Protein AF-A0A820ZZV3-F1 (afdb_monomer_lite)

Radius of gyration: 29.8 Å; chains: 1; bounding box: 56×75×62 Å

Sequence (122 aa):
MAKAGFYYSPLKDNDDRALCFACTVTLVCWEPSDSPWAEHGRHSPHCPFIKGDFTENVPLRTTCSIQPRRKIFSNQQQQKWLIKYNEIILNEHILLFINSDWIIRSVDTTNVRHSETIMSLK

Foldseek 3Di:
DVVLQWDDDDPDPPWPWIAHPQPRDIDGDDDPPDDSLVVCCVVCVPGCSNVVHDDPDDDPDDPDDDDPPDPPPPPPPVVVPVVVVVVVPPDDDDDDDDDDDDDDDDDDPPDPDDDDDDDDDD

pLDDT: mean 70.35, std 25.02, range [34.06, 98.38]

Structure (mmCIF, N/CA/C/O backbone):
data_AF-A0A820ZZV3-F1
#
_entry.id   AF-A0A820ZZV3-F1
#
loop_
_atom_site.group_PDB
_atom_site.id
_atom_site.type_symbol
_atom_site.label_atom_id
_atom_site.label_alt_id
_atom_site.label_comp_id
_atom_site.label_asym_id
_atom_site.label_entity_id
_atom_site.label_seq_id
_atom_site.pdbx_PDB_ins_code
_atom_site.Cartn_x
_atom_site.Cartn_y
_atom_site.Cartn_z
_atom_site.occupancy
_atom_site.B_iso_or_equiv
_atom_site.auth_seq_id
_atom_site.auth_comp_id
_atom_site.auth_asym_id
_atom_site.auth_atom_id
_atom_site.pdbx_PDB_model_num
ATOM 1 N N . MET A 1 1 ? -2.712 -0.936 -7.537 1.00 93.69 1 MET A N 1
ATOM 2 C CA . MET A 1 1 ? -1.876 -0.699 -6.341 1.00 93.69 1 MET A CA 1
ATOM 3 C C . MET A 1 1 ? -2.524 0.264 -5.346 1.00 93.69 1 MET A C 1
ATOM 5 O O . MET A 1 1 ? -3.072 -0.219 -4.367 1.00 93.69 1 MET A O 1
ATOM 9 N N . ALA A 1 2 ? -2.573 1.580 -5.606 1.00 95.50 2 ALA A N 1
ATOM 10 C CA . ALA A 1 2 ? -2.985 2.601 -4.620 1.00 95.50 2 ALA A CA 1
ATOM 11 C C . ALA A 1 2 ? -4.318 2.354 -3.892 1.00 95.50 2 ALA A C 1
ATOM 13 O O . ALA A 1 2 ? -4.393 2.468 -2.674 1.00 95.50 2 ALA A O 1
ATOM 14 N N . LYS A 1 3 ? -5.365 1.946 -4.619 1.00 94.38 3 LYS A N 1
ATOM 15 C CA . LYS A 1 3 ? -6.676 1.651 -4.013 1.00 94.38 3 LYS A CA 1
ATOM 16 C C . LYS A 1 3 ? -6.629 0.518 -2.980 1.00 94.38 3 LYS A C 1
ATOM 18 O O . LYS A 1 3 ? -7.423 0.546 -2.055 1.00 94.38 3 LYS A O 1
ATOM 23 N N . ALA A 1 4 ? -5.701 -0.432 -3.124 1.00 96.19 4 ALA A N 1
ATOM 24 C CA . ALA A 1 4 ? -5.487 -1.539 -2.189 1.00 96.19 4 ALA A CA 1
ATOM 25 C C . ALA A 1 4 ? -4.558 -1.162 -1.017 1.00 96.19 4 ALA A C 1
ATOM 27 O O . ALA A 1 4 ? -4.122 -2.034 -0.272 1.00 96.19 4 ALA A O 1
ATOM 28 N N . GLY A 1 5 ? -4.261 0.130 -0.843 1.00 96.62 5 GLY A N 1
ATOM 29 C CA . GLY A 1 5 ? -3.478 0.650 0.274 1.00 96.62 5 GLY A CA 1
ATOM 30 C C . GLY A 1 5 ? -1.969 0.648 0.049 1.00 96.62 5 GLY A C 1
ATOM 31 O O . GLY A 1 5 ? -1.228 0.861 1.003 1.00 96.62 5 GLY A O 1
ATOM 32 N N . PHE A 1 6 ? -1.508 0.413 -1.181 1.00 97.94 6 PHE A N 1
ATOM 33 C CA . PHE A 1 6 ? -0.084 0.411 -1.507 1.00 97.94 6 PHE A CA 1
ATOM 34 C C . PHE A 1 6 ? 0.414 1.760 -2.016 1.00 97.94 6 PHE A C 1
ATOM 36 O O . PHE A 1 6 ? -0.210 2.361 -2.891 1.00 97.94 6 PHE A O 1
ATOM 43 N N . TYR A 1 7 ? 1.588 2.176 -1.561 1.00 96.94 7 TYR A N 1
ATOM 44 C CA . TYR A 1 7 ? 2.348 3.277 -2.144 1.00 96.94 7 TYR A CA 1
ATOM 45 C C . TYR A 1 7 ? 3.723 2.797 -2.611 1.00 96.94 7 TYR A C 1
ATOM 47 O O . TYR A 1 7 ? 4.257 1.808 -2.112 1.00 96.94 7 TYR A O 1
ATOM 55 N N . TYR A 1 8 ? 4.274 3.486 -3.606 1.00 96.75 8 TYR A N 1
ATOM 56 C CA . TYR A 1 8 ? 5.569 3.154 -4.190 1.00 96.75 8 TYR A CA 1
ATOM 57 C C . TYR A 1 8 ? 6.704 3.526 -3.228 1.00 96.75 8 TYR A C 1
ATOM 59 O O . TYR A 1 8 ? 6.757 4.659 -2.749 1.00 96.75 8 TYR A O 1
ATOM 67 N N . SER A 1 9 ? 7.589 2.576 -2.925 1.00 95.75 9 SER A N 1
ATOM 68 C CA . SER A 1 9 ? 8.713 2.764 -2.001 1.00 95.75 9 SER A CA 1
ATOM 69 C C . SER A 1 9 ? 9.936 1.996 -2.516 1.00 95.75 9 SER A C 1
ATOM 71 O O . SER A 1 9 ? 10.251 0.932 -1.983 1.00 95.75 9 SER A O 1
ATOM 73 N N . PRO A 1 10 ? 10.609 2.501 -3.565 1.00 94.25 10 PRO A N 1
ATOM 74 C CA . PRO A 1 10 ? 11.728 1.809 -4.195 1.00 94.25 10 PRO A CA 1
ATOM 75 C C . PRO A 1 10 ? 12.976 1.798 -3.314 1.00 94.25 10 PRO A C 1
ATOM 77 O O . PRO A 1 10 ? 13.250 2.762 -2.598 1.00 94.25 10 PRO A O 1
ATOM 80 N N . LEU A 1 11 ? 13.773 0.733 -3.415 1.00 92.62 11 LEU A N 1
ATOM 81 C CA . LEU A 1 11 ? 15.143 0.712 -2.883 1.00 92.62 11 LEU A CA 1
ATOM 82 C C . LEU A 1 11 ? 16.196 1.103 -3.927 1.00 92.62 11 LEU A C 1
ATOM 84 O O . LEU A 1 11 ? 17.300 1.505 -3.564 1.00 92.62 11 LEU A O 1
ATOM 88 N N . LYS A 1 12 ? 15.879 0.931 -5.210 1.00 93.31 12 LYS A N 1
ATOM 89 C CA . LYS A 1 12 ? 16.753 1.200 -6.357 1.00 93.31 12 LYS A CA 1
ATOM 90 C C . LYS A 1 12 ? 15.923 1.762 -7.507 1.00 93.31 12 LYS A C 1
ATOM 92 O O . LYS A 1 12 ? 14.700 1.627 -7.514 1.00 93.31 12 LYS A O 1
ATOM 97 N N . ASP A 1 13 ? 16.591 2.351 -8.490 1.00 88.69 13 ASP A N 1
ATOM 98 C CA . ASP A 1 13 ? 15.930 2.765 -9.726 1.00 88.69 13 ASP A CA 1
ATOM 99 C C . ASP A 1 13 ? 15.287 1.555 -10.427 1.00 88.69 13 ASP A C 1
ATOM 101 O O . ASP A 1 13 ? 15.883 0.478 -10.490 1.00 88.69 13 ASP A O 1
ATOM 105 N N . ASN A 1 14 ? 14.074 1.749 -10.955 1.00 86.25 14 ASN A N 1
ATOM 106 C CA . ASN A 1 14 ? 13.241 0.724 -11.606 1.00 86.25 14 ASN A CA 1
ATOM 107 C C . ASN A 1 14 ? 12.812 -0.461 -10.715 1.00 86.25 14 ASN A C 1
ATOM 109 O O . ASN A 1 14 ? 12.477 -1.524 -11.232 1.00 86.25 14 ASN A O 1
ATOM 113 N N . ASP A 1 15 ? 12.805 -0.290 -9.393 1.00 92.75 15 ASP A N 1
ATOM 114 C CA . ASP A 1 15 ? 12.151 -1.223 -8.470 1.00 92.75 15 ASP A CA 1
ATOM 115 C C . ASP A 1 15 ? 10.618 -1.111 -8.607 1.00 92.75 15 ASP A C 1
ATOM 117 O O . ASP A 1 15 ? 10.090 -0.056 -8.951 1.00 92.75 15 ASP A O 1
ATOM 121 N N . ASP A 1 16 ? 9.887 -2.186 -8.340 1.00 94.94 16 ASP A N 1
ATOM 122 C CA . ASP A 1 16 ? 8.419 -2.222 -8.321 1.00 94.94 16 ASP A CA 1
ATOM 123 C C . ASP A 1 16 ? 7.856 -2.348 -6.896 1.00 94.94 16 ASP A C 1
ATOM 125 O O . ASP A 1 16 ? 6.650 -2.515 -6.683 1.00 94.94 16 ASP A O 1
ATOM 129 N N . ARG A 1 17 ? 8.736 -2.214 -5.902 1.00 97.06 17 ARG A N 1
ATOM 130 C CA . ARG A 1 17 ? 8.428 -2.288 -4.481 1.00 97.06 17 ARG A CA 1
ATOM 131 C C . ARG A 1 17 ? 7.291 -1.364 -4.058 1.00 97.06 17 ARG A C 1
ATOM 133 O O . ARG A 1 17 ? 7.359 -0.133 -4.157 1.00 97.06 17 ARG A O 1
ATOM 140 N N . ALA A 1 18 ? 6.274 -1.978 -3.464 1.00 97.75 18 ALA A N 1
ATOM 141 C CA . ALA A 1 18 ? 5.090 -1.307 -2.959 1.00 97.75 18 ALA A CA 1
ATOM 142 C C . ALA A 1 18 ? 4.846 -1.656 -1.482 1.00 97.75 18 ALA A C 1
ATOM 144 O O . ALA A 1 18 ? 4.871 -2.827 -1.097 1.00 97.75 18 ALA A O 1
ATOM 145 N N . LEU A 1 19 ? 4.599 -0.638 -0.653 1.00 98.06 19 LEU A N 1
ATOM 146 C CA . LEU A 1 19 ? 4.380 -0.774 0.790 1.00 98.06 19 LEU A CA 1
ATOM 147 C C . LEU A 1 19 ? 2.939 -0.439 1.164 1.00 98.06 19 LEU A C 1
ATOM 149 O O . LEU A 1 19 ? 2.383 0.547 0.679 1.00 98.06 19 LEU A O 1
ATOM 153 N N . CYS A 1 20 ? 2.328 -1.233 2.041 1.00 98.06 20 CYS A N 1
ATOM 154 C CA . CYS A 1 20 ? 1.022 -0.899 2.595 1.00 98.06 20 CYS A CA 1
ATOM 155 C C . CYS A 1 20 ? 1.126 0.184 3.681 1.00 98.06 20 CYS A C 1
ATOM 157 O O . CYS A 1 20 ? 1.899 0.034 4.625 1.00 98.06 20 CYS A O 1
ATOM 159 N N . PHE A 1 21 ? 0.278 1.217 3.623 1.00 97.31 21 PHE A N 1
ATOM 160 C CA . PHE A 1 21 ? 0.225 2.257 4.664 1.00 97.31 21 PHE A CA 1
ATOM 161 C C . PHE A 1 21 ? -0.279 1.745 6.029 1.00 97.31 21 PHE A C 1
ATOM 163 O O . PHE A 1 21 ? 0.063 2.316 7.057 1.00 97.31 21 PHE A O 1
ATOM 170 N N . ALA A 1 22 ? -1.107 0.692 6.049 1.00 97.19 22 ALA A N 1
ATOM 171 C CA . ALA A 1 22 ? -1.803 0.235 7.255 1.00 97.19 22 ALA A CA 1
ATOM 172 C C . ALA A 1 22 ? -1.097 -0.916 7.985 1.00 97.19 22 ALA A C 1
ATOM 174 O O . ALA A 1 22 ? -1.083 -0.946 9.211 1.00 97.19 22 ALA A O 1
ATOM 175 N N . CYS A 1 23 ? -0.553 -1.888 7.247 1.00 97.12 23 CYS A N 1
ATOM 176 C CA . CYS A 1 23 ? 0.084 -3.075 7.830 1.00 97.12 23 CYS A CA 1
ATOM 177 C C . CYS A 1 23 ? 1.567 -3.216 7.492 1.00 97.12 23 CYS A C 1
ATOM 179 O O . CYS A 1 23 ? 2.149 -4.242 7.828 1.00 97.12 23 CYS A O 1
ATOM 181 N N . THR A 1 24 ? 2.137 -2.240 6.775 1.00 97.50 24 THR A N 1
ATOM 182 C CA . THR A 1 24 ? 3.556 -2.180 6.384 1.00 97.50 24 THR A CA 1
ATOM 183 C C . THR A 1 24 ? 4.086 -3.384 5.595 1.00 97.50 24 THR A C 1
ATOM 185 O O . THR A 1 24 ? 5.291 -3.476 5.357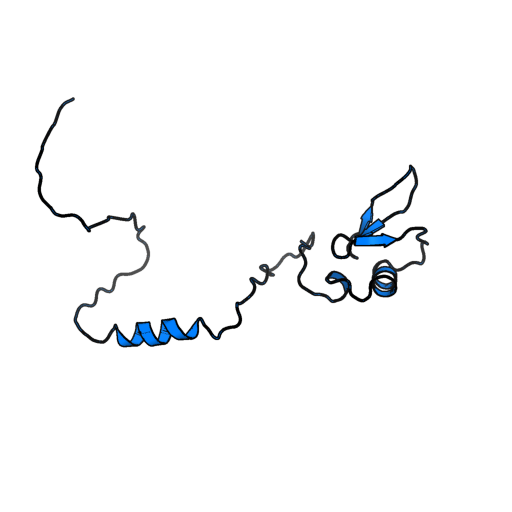 1.00 97.50 24 THR A O 1
ATOM 188 N N . VAL A 1 25 ? 3.214 -4.278 5.103 1.00 97.88 25 VAL A N 1
ATOM 189 C CA . VAL A 1 25 ? 3.630 -5.356 4.196 1.00 97.88 25 VAL A CA 1
ATOM 190 C C . VAL A 1 25 ? 4.256 -4.754 2.939 1.00 97.88 25 VAL A C 1
ATOM 192 O O . VAL A 1 25 ? 3.730 -3.797 2.364 1.00 97.88 25 VAL A O 1
ATOM 195 N N . THR A 1 26 ? 5.399 -5.308 2.542 1.00 98.00 26 THR A N 1
ATOM 196 C CA . THR A 1 26 ? 6.112 -4.947 1.316 1.00 98.00 26 THR A CA 1
ATOM 197 C C . THR A 1 26 ? 5.929 -6.058 0.302 1.00 98.00 26 THR A C 1
ATOM 199 O O . THR A 1 26 ? 6.247 -7.203 0.618 1.00 98.00 26 THR A O 1
ATOM 202 N N . LEU A 1 27 ? 5.494 -5.717 -0.907 1.00 97.69 27 LEU A N 1
ATOM 203 C CA . LEU A 1 27 ? 5.453 -6.638 -2.040 1.00 97.69 27 LEU A CA 1
ATOM 204 C C . LEU A 1 27 ? 6.305 -6.090 -3.190 1.00 97.69 27 LEU A C 1
ATOM 206 O O . LEU A 1 27 ? 6.379 -4.875 -3.389 1.00 97.69 27 LEU A O 1
ATOM 210 N N . VAL A 1 28 ? 6.954 -7.002 -3.903 1.00 96.81 28 VAL A N 1
ATOM 211 C CA . VAL A 1 28 ? 7.872 -6.783 -5.033 1.00 96.81 28 VAL A CA 1
ATOM 212 C C . VAL A 1 28 ? 7.571 -7.825 -6.109 1.00 96.81 28 VAL A C 1
ATOM 214 O O . VAL A 1 28 ? 6.858 -8.789 -5.820 1.00 96.81 28 VAL A O 1
ATOM 217 N N . CYS A 1 29 ? 8.169 -7.675 -7.289 1.00 95.62 29 CYS A N 1
ATOM 218 C CA . CYS A 1 29 ? 8.018 -8.596 -8.418 1.00 95.62 29 CYS A CA 1
ATOM 219 C C . CYS A 1 29 ? 6.557 -8.719 -8.879 1.00 95.62 29 CYS A C 1
ATOM 221 O O . CYS A 1 29 ? 6.043 -9.822 -9.037 1.00 95.62 29 CYS A O 1
ATOM 223 N N . TRP A 1 30 ? 5.886 -7.584 -9.057 1.00 96.81 30 TRP A N 1
ATOM 224 C CA . TRP A 1 30 ? 4.500 -7.519 -9.501 1.00 96.81 30 TRP A CA 1
ATOM 225 C C . TRP A 1 30 ? 4.369 -7.907 -10.970 1.00 96.81 30 TRP A C 1
ATOM 227 O O . TRP A 1 30 ? 4.987 -7.306 -11.853 1.00 96.81 30 TRP A O 1
ATOM 237 N N . GLU A 1 31 ? 3.477 -8.847 -11.249 1.00 96.69 31 GLU A N 1
ATOM 238 C CA . GLU A 1 31 ? 3.110 -9.224 -12.606 1.00 96.69 31 GLU A CA 1
ATOM 239 C C . GLU A 1 31 ? 1.868 -8.450 -13.080 1.00 96.69 31 GLU A C 1
ATOM 241 O O . GLU A 1 31 ? 1.001 -8.082 -12.280 1.00 96.69 31 GLU A O 1
ATOM 246 N N . PRO A 1 32 ? 1.704 -8.214 -14.396 1.00 95.62 32 PRO A N 1
ATOM 247 C CA . PRO A 1 32 ? 0.510 -7.551 -14.930 1.00 95.62 32 PRO A CA 1
ATOM 248 C C . PRO A 1 32 ? -0.812 -8.269 -14.610 1.00 95.62 32 PRO A C 1
ATOM 250 O O . PRO A 1 32 ? -1.871 -7.642 -14.627 1.00 95.62 32 PRO A O 1
ATOM 253 N N . SER A 1 33 ? -0.759 -9.576 -14.343 1.00 97.25 33 SER A N 1
ATOM 254 C CA . SER A 1 33 ? -1.898 -10.409 -13.946 1.00 97.25 33 SER A CA 1
ATOM 255 C C . SER A 1 33 ? -2.271 -10.296 -12.469 1.00 97.25 33 SER A C 1
ATOM 257 O O . SER A 1 33 ? -3.359 -10.739 -12.090 1.00 97.25 33 SER A O 1
ATOM 259 N N . ASP A 1 34 ? -1.415 -9.709 -11.633 1.00 97.25 34 ASP A N 1
ATOM 260 C CA . ASP A 1 34 ? -1.624 -9.696 -10.191 1.00 97.25 34 ASP A CA 1
ATOM 261 C C . ASP A 1 34 ? -2.739 -8.735 -9.784 1.00 97.25 34 ASP A C 1
ATOM 263 O O . ASP A 1 34 ? -2.786 -7.560 -10.165 1.00 97.25 34 ASP A O 1
ATOM 267 N N . SER A 1 35 ? -3.635 -9.218 -8.922 1.00 97.88 35 SER A N 1
ATOM 268 C CA . SER A 1 35 ? -4.636 -8.375 -8.275 1.00 97.88 35 SER A CA 1
ATOM 269 C C . SER A 1 35 ? -4.062 -7.796 -6.980 1.00 97.88 35 SER A C 1
ATOM 271 O O . SER A 1 35 ? -3.822 -8.547 -6.033 1.00 97.88 35 SER A O 1
ATOM 273 N N . PRO A 1 36 ? -3.925 -6.462 -6.852 1.00 97.69 36 PRO A N 1
ATOM 274 C CA . PRO A 1 36 ? -3.340 -5.848 -5.662 1.00 97.69 36 PRO A CA 1
ATOM 275 C C . PRO A 1 36 ? -4.099 -6.181 -4.375 1.00 97.69 36 PRO A C 1
ATOM 277 O O . PRO A 1 36 ? -3.496 -6.317 -3.320 1.00 97.69 36 PRO A O 1
ATOM 280 N N . TRP A 1 37 ? -5.425 -6.317 -4.449 1.00 98.06 37 TRP A N 1
ATOM 281 C CA . TRP A 1 37 ? -6.243 -6.693 -3.295 1.00 98.06 37 TRP A CA 1
ATOM 282 C C . TRP A 1 37 ? -6.056 -8.159 -2.908 1.00 98.06 37 TRP A C 1
ATOM 284 O O . TRP A 1 37 ? -5.961 -8.461 -1.719 1.00 98.06 37 TRP A O 1
ATOM 294 N N . ALA A 1 38 ? -5.986 -9.052 -3.900 1.00 98.12 38 ALA A N 1
ATOM 295 C CA . ALA A 1 38 ? -5.785 -10.475 -3.655 1.00 98.12 38 ALA A CA 1
ATOM 296 C C . ALA A 1 38 ? -4.401 -10.726 -3.052 1.00 98.12 38 ALA A C 1
ATOM 298 O O . ALA A 1 38 ? -4.302 -11.367 -2.010 1.00 98.12 38 ALA A O 1
ATOM 299 N N . GLU A 1 39 ? -3.354 -10.137 -3.631 1.00 98.38 39 GLU A N 1
ATOM 300 C CA . GLU A 1 39 ? -1.983 -10.288 -3.141 1.00 98.38 39 GLU A CA 1
ATOM 301 C C . GLU A 1 39 ? -1.788 -9.675 -1.753 1.00 98.38 39 GLU A C 1
ATOM 303 O O . GLU A 1 39 ? -1.108 -10.255 -0.905 1.00 98.38 39 GLU A O 1
ATOM 308 N N . HIS A 1 40 ? -2.444 -8.548 -1.466 1.00 98.25 40 HIS A N 1
ATOM 309 C CA . HIS A 1 40 ? -2.445 -7.970 -0.125 1.00 98.25 40 HIS A CA 1
ATOM 310 C C . HIS A 1 40 ? -3.111 -8.908 0.889 1.00 98.25 40 HIS A C 1
ATOM 312 O O . HIS A 1 40 ? -2.521 -9.199 1.928 1.00 98.25 40 HIS A O 1
ATOM 318 N N . GLY A 1 41 ? -4.305 -9.424 0.584 1.00 98.06 41 GLY A N 1
ATOM 319 C CA . GLY A 1 41 ? -5.005 -10.364 1.461 1.00 98.06 41 GLY A CA 1
ATOM 320 C C . GLY A 1 41 ? -4.259 -11.689 1.636 1.00 98.06 41 GLY A C 1
ATOM 321 O O . GLY A 1 41 ? -4.260 -12.250 2.729 1.00 98.06 41 GLY A O 1
ATOM 322 N N . ARG A 1 42 ? -3.568 -12.157 0.592 1.00 98.12 42 ARG A N 1
ATOM 323 C CA . ARG A 1 42 ? -2.764 -13.384 0.614 1.00 98.12 42 ARG A CA 1
ATOM 324 C C . ARG A 1 42 ? -1.549 -13.263 1.534 1.00 98.12 42 ARG A C 1
ATOM 326 O O . ARG A 1 42 ? -1.278 -14.189 2.292 1.00 98.12 42 ARG A O 1
ATOM 333 N N . HIS A 1 43 ? -0.830 -12.142 1.485 1.00 97.88 43 HIS A N 1
ATOM 334 C CA . HIS A 1 43 ? 0.396 -11.944 2.272 1.00 97.88 43 HIS A CA 1
ATOM 335 C C . HIS A 1 43 ? 0.170 -11.311 3.647 1.00 97.88 43 HIS A C 1
ATOM 337 O O . HIS A 1 43 ? 0.986 -11.491 4.547 1.00 97.88 43 HIS A O 1
ATOM 343 N N . SER A 1 44 ? -0.917 -10.562 3.826 1.00 97.81 44 SER A N 1
ATOM 344 C CA . SER A 1 44 ? -1.273 -9.918 5.092 1.00 97.81 44 SER A CA 1
ATOM 345 C C . SER A 1 44 ? -2.782 -10.037 5.350 1.00 97.81 44 SER A C 1
ATOM 347 O O . SER A 1 44 ? -3.513 -9.041 5.316 1.00 97.81 44 SER A O 1
ATOM 349 N N . PRO A 1 45 ? -3.282 -11.255 5.644 1.00 97.31 45 PRO A N 1
ATOM 350 C CA . PRO A 1 45 ? -4.712 -11.496 5.871 1.00 97.31 45 PRO A CA 1
ATOM 351 C C . PRO A 1 45 ? -5.258 -10.763 7.106 1.00 97.31 45 PRO A C 1
ATOM 353 O O . PRO A 1 45 ? -6.461 -10.548 7.231 1.00 97.31 45 PRO A O 1
ATOM 356 N N . HIS A 1 46 ? -4.374 -10.353 8.020 1.00 97.06 46 HIS A N 1
ATOM 357 C CA . HIS A 1 46 ? -4.721 -9.611 9.231 1.00 97.06 46 HIS A CA 1
ATOM 358 C C . HIS A 1 46 ? -4.576 -8.090 9.084 1.00 97.06 46 HIS A C 1
ATOM 360 O O . HIS A 1 46 ? -4.722 -7.373 10.073 1.00 97.06 46 HIS A O 1
ATOM 366 N N . CYS A 1 47 ? -4.291 -7.580 7.882 1.00 97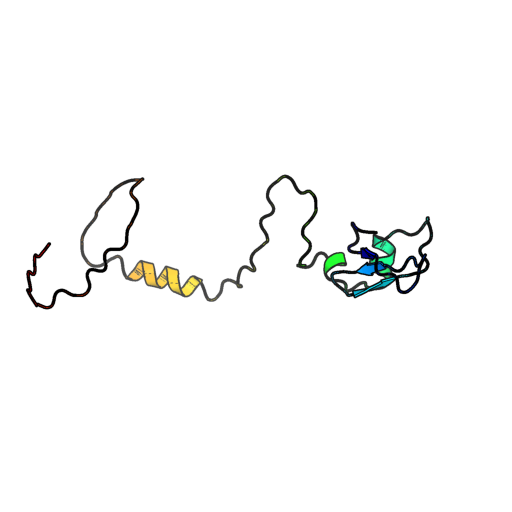.69 47 CYS A N 1
ATOM 367 C CA . CYS A 1 47 ? -4.189 -6.145 7.650 1.00 97.69 47 CYS A CA 1
ATOM 368 C C . CYS A 1 47 ? -5.507 -5.435 8.020 1.00 97.69 47 CYS A C 1
ATOM 370 O O . CYS A 1 47 ? -6.546 -5.779 7.447 1.00 97.69 47 CYS A O 1
ATOM 372 N N . PRO A 1 48 ? -5.489 -4.403 8.891 1.00 96.75 48 PRO A N 1
ATOM 373 C CA . PRO A 1 48 ? -6.694 -3.653 9.256 1.00 96.75 48 PRO A CA 1
ATOM 374 C C . PRO A 1 48 ? -7.432 -3.089 8.037 1.00 96.75 48 PRO A C 1
ATOM 376 O O . PRO A 1 48 ? -8.657 -3.098 7.983 1.00 96.75 48 PRO A O 1
ATOM 379 N N . PHE A 1 49 ? -6.686 -2.666 7.011 1.00 96.44 49 PHE A N 1
ATOM 380 C CA . PHE A 1 49 ? -7.267 -2.144 5.778 1.00 96.44 49 PHE A CA 1
ATOM 381 C C . PHE A 1 49 ? -7.985 -3.221 4.949 1.00 96.44 49 PHE A C 1
ATOM 383 O O . PHE A 1 49 ? -9.045 -2.950 4.394 1.00 96.44 49 PHE A O 1
ATOM 390 N N . ILE A 1 50 ? -7.454 -4.448 4.902 1.00 96.69 50 ILE A N 1
ATOM 391 C CA . ILE A 1 50 ? -8.095 -5.581 4.212 1.00 96.69 50 ILE A CA 1
ATOM 392 C C . ILE A 1 50 ? -9.318 -6.081 4.978 1.00 96.69 50 ILE A C 1
ATOM 394 O O . ILE A 1 50 ? -10.332 -6.413 4.369 1.00 96.69 50 ILE A O 1
ATOM 398 N N . LYS A 1 51 ? -9.253 -6.092 6.312 1.00 95.94 51 LYS A N 1
ATOM 399 C CA . LYS A 1 51 ? -10.378 -6.494 7.166 1.00 95.94 51 LYS A CA 1
ATOM 400 C C . LYS A 1 51 ? -11.513 -5.467 7.201 1.00 95.94 51 LYS A C 1
ATOM 402 O O . LYS A 1 51 ? -12.603 -5.797 7.657 1.00 95.94 51 LYS A O 1
ATOM 407 N N . GLY A 1 52 ? -11.269 -4.244 6.726 1.00 93.00 52 GLY A N 1
ATOM 408 C CA . GLY A 1 52 ? -12.221 -3.137 6.828 1.00 93.00 52 GLY A CA 1
ATOM 409 C C . GLY A 1 52 ? -12.306 -2.537 8.235 1.00 93.00 52 GLY A C 1
ATOM 410 O O . GLY A 1 52 ? -13.293 -1.879 8.564 1.00 93.00 52 GLY A O 1
ATOM 411 N N . ASP A 1 53 ? -11.285 -2.758 9.063 1.00 93.88 53 ASP A N 1
ATOM 412 C CA . ASP A 1 53 ? -11.161 -2.131 10.373 1.00 93.88 53 ASP A CA 1
ATOM 413 C C . ASP A 1 53 ? -10.853 -0.628 10.227 1.00 93.88 53 ASP A C 1
ATOM 415 O O . ASP A 1 53 ? -10.499 -0.121 9.157 1.00 93.88 53 ASP A O 1
ATOM 419 N N . PHE A 1 54 ? -10.986 0.114 11.329 1.00 90.38 54 PHE A N 1
ATOM 420 C CA . PHE A 1 54 ? -10.655 1.537 11.339 1.00 90.38 54 PHE A CA 1
ATOM 421 C C . PHE A 1 54 ? -9.175 1.752 10.992 1.00 90.38 54 PHE A C 1
ATOM 423 O O . PHE A 1 54 ? -8.285 1.199 11.636 1.00 90.38 54 PHE A O 1
ATOM 430 N N . THR A 1 55 ? -8.926 2.603 10.000 1.00 93.75 55 THR A N 1
ATOM 431 C CA . THR A 1 55 ? -7.592 3.028 9.567 1.00 93.75 55 THR A CA 1
ATOM 432 C C . THR A 1 55 ? -7.595 4.530 9.303 1.00 93.75 55 THR A C 1
ATOM 434 O O . THR A 1 55 ? -8.651 5.154 9.215 1.00 93.75 55 THR A O 1
ATOM 437 N N . GLU A 1 56 ? -6.413 5.111 9.123 1.00 88.69 56 GLU A N 1
ATOM 438 C CA . GLU A 1 56 ? -6.239 6.524 8.759 1.00 88.69 56 GLU A CA 1
ATOM 439 C C . GLU A 1 56 ? -6.508 6.802 7.264 1.00 88.69 56 GLU A C 1
ATOM 441 O O . GLU A 1 56 ? -6.170 7.865 6.750 1.00 88.69 56 GLU A O 1
ATOM 446 N N . ASN A 1 57 ? -7.115 5.853 6.539 1.00 91.88 57 ASN A N 1
ATOM 447 C CA . ASN A 1 57 ? -7.411 6.003 5.120 1.00 91.88 57 ASN A CA 1
ATOM 448 C C . ASN A 1 57 ? -8.422 7.129 4.867 1.00 91.88 57 ASN A C 1
ATOM 450 O O . ASN A 1 57 ? -9.579 7.050 5.287 1.00 91.88 57 ASN A O 1
ATOM 454 N N . VAL A 1 58 ? -8.012 8.123 4.081 1.00 90.06 58 VAL A N 1
ATOM 455 C CA . VAL A 1 58 ? -8.893 9.169 3.558 1.00 90.06 58 VAL A CA 1
ATOM 456 C C . VAL A 1 58 ? -9.135 8.889 2.069 1.00 90.06 58 VAL A C 1
ATOM 458 O O . VAL A 1 58 ? -8.239 9.111 1.252 1.00 90.06 58 VAL A O 1
ATOM 461 N N . PRO A 1 59 ? -10.315 8.375 1.673 1.00 83.50 59 PRO A N 1
ATOM 462 C CA . PRO A 1 59 ? -10.585 8.049 0.277 1.00 83.50 59 PRO A CA 1
ATOM 463 C C . PRO A 1 59 ? -10.604 9.319 -0.583 1.00 83.50 59 PRO A C 1
ATOM 465 O O . PRO A 1 59 ? -11.294 10.285 -0.270 1.00 83.50 59 PRO A O 1
ATOM 468 N N . LEU A 1 60 ? -9.884 9.298 -1.712 1.00 78.38 60 LEU A N 1
ATOM 469 C CA . LEU A 1 60 ? -9.707 10.472 -2.579 1.00 78.38 60 LEU A CA 1
ATOM 470 C C . LEU A 1 60 ? -11.021 11.040 -3.140 1.00 78.38 60 LEU A C 1
ATOM 472 O O . LEU A 1 60 ? -11.046 12.201 -3.540 1.00 78.38 60 LEU A O 1
ATOM 476 N N . ARG A 1 61 ? -12.100 10.244 -3.211 1.00 69.69 61 ARG A N 1
ATOM 477 C CA . ARG A 1 61 ? -13.432 10.701 -3.637 1.00 69.69 61 ARG A CA 1
ATOM 478 C C . ARG A 1 61 ? -14.529 9.868 -2.975 1.00 69.69 61 ARG A C 1
ATOM 480 O O . ARG A 1 61 ? -14.843 8.778 -3.446 1.00 69.69 61 ARG A O 1
ATOM 487 N N . THR A 1 62 ? -15.160 10.430 -1.952 1.00 54.78 62 THR A N 1
ATOM 488 C CA . THR A 1 62 ? -16.516 10.045 -1.541 1.00 54.78 62 THR A CA 1
ATOM 489 C C . THR A 1 62 ? -17.327 11.328 -1.422 1.00 54.78 62 THR A C 1
ATOM 491 O O . THR A 1 62 ? -17.437 11.925 -0.353 1.00 54.78 62 THR A O 1
ATOM 494 N N . THR A 1 63 ? -17.875 11.813 -2.535 1.00 58.34 63 THR A N 1
ATOM 495 C CA . THR A 1 63 ? -18.968 12.788 -2.469 1.00 58.34 63 THR A CA 1
ATOM 496 C C . THR A 1 63 ? -20.211 12.053 -1.985 1.00 58.34 63 THR A C 1
ATOM 498 O O . THR A 1 63 ? -20.949 11.491 -2.784 1.00 58.34 63 THR A O 1
ATOM 501 N N . CYS A 1 64 ? -20.338 11.956 -0.665 1.00 53.22 64 CYS A N 1
ATOM 502 C CA . CYS A 1 64 ?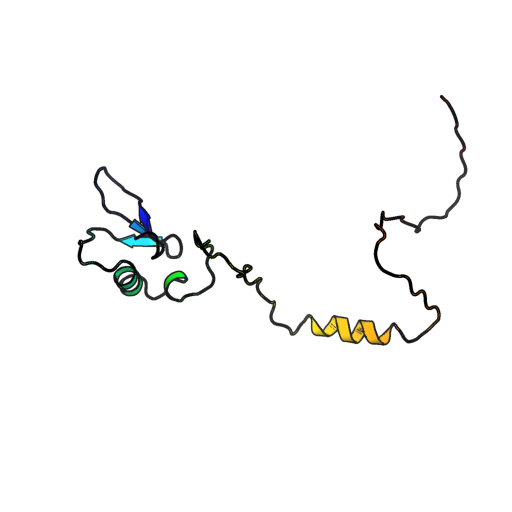 -21.494 12.301 0.163 1.00 53.22 64 CYS A CA 1
ATOM 503 C C . CYS A 1 64 ? -21.367 11.525 1.486 1.00 53.22 64 CYS A C 1
ATOM 505 O O . CYS A 1 64 ? -21.368 10.297 1.503 1.00 53.22 64 CYS A O 1
ATOM 507 N N . SER A 1 65 ? -21.212 12.277 2.579 1.00 50.47 65 SER A N 1
ATOM 508 C CA . SER A 1 65 ? -21.577 11.888 3.949 1.00 50.47 65 SER A CA 1
ATOM 509 C C . SER A 1 65 ? -21.093 10.528 4.480 1.00 50.47 65 SER A C 1
ATOM 511 O O . SER A 1 65 ? -21.888 9.681 4.873 1.00 50.47 65 SER A O 1
ATOM 513 N N . ILE A 1 66 ? -19.781 10.379 4.686 1.00 52.62 66 ILE A N 1
ATOM 514 C CA . ILE A 1 66 ? -19.291 9.556 5.804 1.00 52.62 66 ILE A CA 1
ATOM 515 C C . ILE A 1 66 ? -18.383 10.442 6.649 1.00 52.62 66 ILE A C 1
ATOM 517 O O . ILE A 1 66 ? -17.206 10.624 6.348 1.00 52.62 66 ILE A O 1
ATOM 521 N N . GLN A 1 67 ? -18.949 11.049 7.696 1.00 53.56 67 GLN A N 1
ATOM 522 C CA . GLN A 1 67 ? -18.119 11.608 8.759 1.00 53.56 67 GLN A CA 1
ATOM 523 C C . GLN A 1 67 ? -17.289 10.469 9.367 1.00 53.56 67 GLN A C 1
ATOM 525 O O . GLN A 1 67 ? -17.812 9.357 9.502 1.00 53.56 67 GLN A O 1
ATOM 530 N N . PRO A 1 68 ? -16.027 10.711 9.762 1.00 49.22 68 PRO A N 1
ATOM 531 C CA . PRO A 1 68 ? -15.260 9.710 10.486 1.00 49.22 68 PRO A CA 1
ATOM 532 C C . PRO A 1 68 ? -16.072 9.274 11.708 1.00 49.22 68 PRO A C 1
ATOM 534 O O . PRO A 1 68 ? -16.463 10.103 12.533 1.00 49.22 68 PRO A O 1
ATOM 537 N N . ARG A 1 69 ? -16.358 7.970 11.807 1.00 49.03 69 ARG A N 1
ATOM 538 C CA . ARG A 1 69 ? -16.987 7.367 12.984 1.00 49.03 69 ARG A CA 1
ATOM 539 C C . ARG A 1 69 ? -16.072 7.656 14.176 1.00 49.03 69 ARG A C 1
ATOM 541 O O . ARG A 1 69 ? -15.105 6.935 14.407 1.00 49.03 69 ARG A O 1
ATOM 548 N N . ARG A 1 70 ? -16.360 8.719 14.936 1.00 53.22 70 ARG A N 1
ATOM 549 C CA . ARG A 1 70 ? -15.782 8.915 16.271 1.00 53.22 70 ARG A CA 1
ATOM 550 C C . ARG A 1 70 ? -16.071 7.634 17.046 1.00 53.22 70 ARG A C 1
ATOM 552 O O . ARG A 1 70 ? -17.200 7.143 16.992 1.00 53.22 70 ARG A O 1
ATOM 559 N N . LYS A 1 71 ? -15.066 7.068 17.723 1.00 40.97 71 LYS A N 1
ATOM 560 C CA . LYS A 1 71 ? -15.280 5.955 18.654 1.00 40.97 71 LYS A CA 1
ATOM 561 C C . LYS A 1 71 ? -16.388 6.387 19.615 1.00 40.97 71 LYS A C 1
ATOM 563 O O . LYS A 1 71 ? -16.172 7.256 20.455 1.00 40.97 71 LYS A O 1
ATOM 568 N N . ILE A 1 72 ? -17.583 5.829 19.449 1.00 47.34 72 ILE A N 1
ATOM 569 C CA . ILE A 1 72 ? -18.608 5.891 20.479 1.00 47.34 72 ILE A CA 1
ATOM 570 C C . ILE A 1 72 ? -17.996 5.087 21.620 1.00 47.34 72 ILE A C 1
ATOM 572 O O . ILE A 1 72 ? -17.839 3.872 21.499 1.00 47.34 72 ILE A O 1
ATOM 576 N N . PHE A 1 73 ? -17.555 5.772 22.676 1.00 43.09 73 PHE A N 1
ATOM 577 C CA . PHE A 1 73 ? -17.267 5.111 23.940 1.00 43.09 73 PHE A CA 1
ATOM 578 C C . PHE A 1 73 ? -18.484 4.246 24.272 1.00 43.09 73 PHE A C 1
ATOM 580 O O . PHE A 1 73 ? -19.614 4.737 24.257 1.00 43.09 73 PHE A O 1
ATOM 587 N N . SER A 1 74 ? -18.259 2.949 24.489 1.00 43.12 74 SER A N 1
ATOM 588 C CA . SER A 1 74 ? -19.301 2.001 24.870 1.00 43.12 74 SER A CA 1
ATOM 589 C C . SER A 1 74 ? -20.112 2.589 26.021 1.00 43.12 74 SER A C 1
ATOM 591 O O . SER A 1 74 ? -19.582 2.936 27.079 1.00 43.12 74 SER A O 1
ATOM 593 N N . ASN A 1 75 ? -21.401 2.753 25.760 1.00 48.97 75 ASN A N 1
ATOM 594 C CA . ASN A 1 75 ? -22.314 3.569 26.534 1.00 48.97 75 ASN A CA 1
ATOM 595 C C . ASN A 1 75 ? -22.759 2.849 27.820 1.00 48.97 75 ASN A C 1
ATOM 597 O O . ASN A 1 75 ? -23.902 2.421 27.934 1.00 48.97 75 ASN A O 1
ATOM 601 N N . GLN A 1 76 ? -21.850 2.696 28.787 1.00 50.78 76 GLN A N 1
ATOM 602 C CA . GLN A 1 76 ? -22.203 2.321 30.165 1.00 50.78 76 GLN A CA 1
ATOM 603 C C . GLN A 1 76 ? -21.788 3.356 31.221 1.00 50.78 76 GLN A C 1
ATOM 605 O O . GLN A 1 76 ? -22.279 3.292 32.342 1.00 50.78 76 GLN A O 1
ATOM 610 N N . GLN A 1 77 ? -20.980 4.372 30.885 1.00 51.56 77 GLN A N 1
ATOM 611 C CA . GLN A 1 77 ? -20.693 5.483 31.813 1.00 51.56 77 GLN A CA 1
ATOM 612 C C . GLN A 1 77 ? -21.418 6.800 31.490 1.00 51.56 77 GLN A C 1
ATOM 614 O O . GLN A 1 77 ? -21.484 7.672 32.353 1.00 51.56 77 GLN A O 1
ATOM 619 N N . GLN A 1 78 ? -22.038 6.946 30.314 1.00 47.44 78 GLN A N 1
ATOM 620 C CA . GLN A 1 78 ? -22.751 8.182 29.949 1.00 47.44 78 GLN A CA 1
ATOM 621 C C . GLN A 1 78 ? -24.238 8.210 30.342 1.00 47.44 78 GLN A C 1
ATOM 623 O O . GLN A 1 78 ? -24.835 9.283 30.356 1.00 47.44 78 GLN A O 1
ATOM 628 N N . GLN A 1 79 ? -24.828 7.093 30.784 1.00 43.78 79 GLN A N 1
ATOM 629 C CA . GLN A 1 79 ? -26.188 7.099 31.352 1.00 43.78 79 GLN A CA 1
ATOM 630 C C . GLN A 1 79 ? -26.249 7.506 32.833 1.00 43.78 79 GLN A C 1
ATOM 632 O O . GLN A 1 79 ? -27.333 7.596 33.399 1.00 43.78 79 GLN A O 1
ATOM 637 N N . LYS A 1 80 ? -25.114 7.804 33.480 1.00 43.88 80 LYS A N 1
ATOM 638 C CA . LYS A 1 80 ? -25.123 8.274 34.876 1.00 43.88 80 LYS A CA 1
ATOM 639 C C . LYS A 1 80 ? -25.392 9.780 35.010 1.00 43.88 80 LYS A C 1
ATOM 641 O O . LYS A 1 80 ? -25.769 10.232 36.084 1.00 43.88 80 LYS A O 1
ATOM 646 N N . TRP A 1 81 ? -25.221 10.558 33.936 1.00 42.66 81 TRP A N 1
ATOM 647 C CA . TRP A 1 81 ? -25.398 12.016 33.973 1.00 42.66 81 TRP A CA 1
ATOM 648 C C . TRP A 1 81 ? -26.833 12.473 33.681 1.00 42.66 81 TRP A C 1
ATOM 650 O O . TRP A 1 81 ? -27.326 13.365 34.361 1.00 42.66 81 TRP A O 1
ATOM 660 N N . LEU A 1 82 ? -27.536 11.835 32.739 1.00 45.75 82 LEU A N 1
ATOM 661 C CA . LEU A 1 82 ? -28.894 12.254 32.353 1.00 45.75 82 LEU A CA 1
ATOM 662 C C . LEU A 1 82 ? -29.961 11.924 33.407 1.00 45.75 82 LEU A C 1
ATOM 664 O O . LEU A 1 82 ? -30.927 12.667 33.545 1.00 45.75 82 LEU A O 1
ATOM 668 N N . ILE A 1 83 ? -29.766 10.870 34.205 1.00 48.41 83 ILE A N 1
ATOM 669 C CA . ILE A 1 83 ? -30.687 10.547 35.307 1.00 48.41 83 ILE A CA 1
ATOM 670 C C . ILE A 1 83 ? -30.457 11.485 36.502 1.00 48.41 83 ILE A C 1
ATOM 672 O O . ILE A 1 83 ? -31.413 11.884 37.154 1.00 48.41 83 ILE A O 1
ATOM 676 N N . LYS A 1 84 ? -29.217 11.939 36.744 1.00 51.28 84 LYS A N 1
ATOM 677 C CA . LYS A 1 84 ? -28.951 12.909 37.819 1.00 51.28 84 LYS A CA 1
ATOM 678 C C . LYS A 1 84 ? -29.441 14.324 37.478 1.00 51.28 84 LYS A C 1
ATOM 680 O O . LYS A 1 84 ? -29.811 15.070 38.375 1.00 51.28 84 LYS A O 1
ATOM 685 N N . TYR A 1 85 ? -29.446 14.696 36.196 1.00 43.66 85 TYR A N 1
ATOM 686 C CA . TYR A 1 85 ? -29.875 16.028 35.752 1.00 43.66 85 TYR A CA 1
ATOM 687 C C . TYR A 1 85 ? -31.404 16.216 35.807 1.00 43.66 85 TYR A C 1
ATOM 689 O O . TYR A 1 85 ? -31.872 17.320 36.065 1.00 43.66 85 TYR A O 1
ATOM 697 N N . ASN A 1 86 ? -32.180 15.137 35.650 1.00 42.12 86 ASN A N 1
ATOM 698 C CA . ASN A 1 86 ? -33.644 15.178 35.750 1.00 42.12 86 ASN A CA 1
ATOM 699 C C . ASN A 1 86 ? -34.189 15.126 37.191 1.00 42.12 86 ASN A C 1
ATOM 701 O O . ASN A 1 86 ? -35.371 15.387 37.379 1.00 42.12 86 ASN A O 1
ATOM 705 N N . GLU A 1 87 ? -33.363 14.853 38.207 1.00 46.53 87 GLU A N 1
ATOM 706 C CA . GLU A 1 87 ? -33.771 14.987 39.620 1.00 46.53 87 GLU A CA 1
ATOM 707 C C . GLU A 1 87 ? -33.500 16.383 40.212 1.00 46.53 87 GLU A C 1
ATOM 709 O O . GLU A 1 87 ? -33.951 16.677 41.316 1.00 46.53 87 GLU A O 1
ATOM 714 N N . ILE A 1 88 ? -32.793 17.268 39.498 1.00 47.75 88 ILE A N 1
ATOM 715 C CA . ILE A 1 88 ? -32.470 18.621 39.992 1.00 47.75 88 ILE A CA 1
ATOM 716 C C .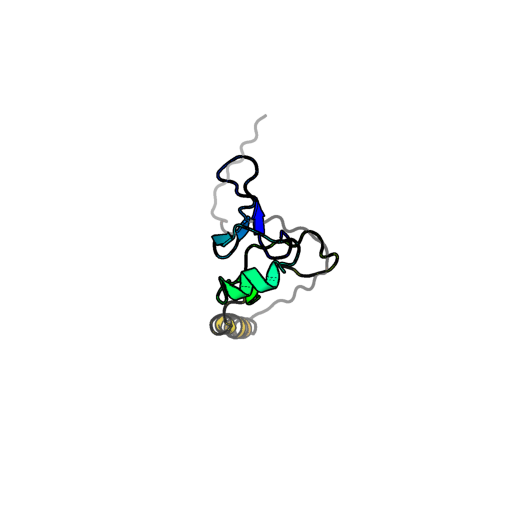 ILE A 1 88 ? -33.455 19.683 39.465 1.00 47.75 88 ILE A C 1
ATOM 718 O O . ILE A 1 88 ? -33.605 20.733 40.082 1.00 47.75 88 ILE A O 1
ATOM 722 N N . ILE A 1 89 ? -34.208 19.410 38.393 1.00 47.44 89 ILE A N 1
ATOM 723 C CA . ILE A 1 89 ? -35.207 20.342 37.833 1.00 47.44 89 ILE A CA 1
ATOM 724 C C . ILE A 1 89 ? -36.621 19.942 38.270 1.00 47.44 89 ILE A C 1
ATOM 726 O O . ILE A 1 89 ? -37.489 19.645 37.455 1.00 47.44 89 ILE A O 1
ATOM 730 N N . LEU A 1 90 ? -36.855 19.905 39.580 1.00 49.16 90 LEU A N 1
ATOM 731 C CA . LEU A 1 90 ? -38.214 19.850 40.135 1.00 49.16 90 LEU A CA 1
ATOM 732 C C . LEU A 1 90 ? -38.395 20.669 41.413 1.00 49.16 90 LEU A C 1
ATOM 734 O O . LEU A 1 90 ? -39.476 20.647 41.986 1.00 49.16 90 LEU A O 1
ATOM 738 N N . ASN A 1 91 ? -37.386 21.436 41.831 1.00 45.38 91 ASN A N 1
ATOM 739 C CA . ASN A 1 91 ? -37.520 22.331 42.969 1.00 45.38 91 ASN A CA 1
ATOM 740 C C . ASN A 1 91 ? -37.061 23.736 42.580 1.00 45.38 91 ASN A C 1
ATOM 742 O O . ASN A 1 91 ? -35.883 23.967 42.327 1.00 45.38 91 ASN A O 1
ATOM 746 N N . GLU A 1 92 ? -38.041 24.640 42.591 1.00 45.12 92 GLU A N 1
ATOM 747 C CA . GLU A 1 92 ? -37.903 26.094 42.694 1.00 45.12 92 GLU A CA 1
ATOM 748 C C . GLU A 1 92 ? -37.656 26.880 41.381 1.00 45.12 92 GLU A C 1
ATOM 750 O O . GLU A 1 92 ? -36.542 27.210 40.997 1.00 45.12 92 GLU A O 1
ATOM 755 N N . HIS A 1 93 ? -38.776 27.251 40.743 1.00 43.94 93 HIS A N 1
ATOM 756 C CA . HIS A 1 93 ? -39.070 28.614 40.269 1.00 43.94 93 HIS A CA 1
ATOM 757 C C . HIS A 1 93 ? -38.085 29.331 39.307 1.00 43.94 93 HIS A C 1
ATOM 759 O O . HIS A 1 93 ? -37.198 30.061 39.731 1.00 43.94 93 HIS A O 1
ATOM 765 N N . ILE A 1 94 ? -38.390 29.287 37.999 1.00 43.47 94 ILE A N 1
ATOM 766 C CA . ILE A 1 94 ? -38.806 30.426 37.134 1.00 43.47 94 ILE A CA 1
ATOM 767 C C . ILE A 1 94 ? -38.530 30.083 35.662 1.00 43.47 94 ILE A C 1
ATOM 769 O O . ILE A 1 94 ? -37.402 29.858 35.233 1.00 43.47 94 ILE A O 1
ATOM 773 N N . LEU A 1 95 ? -39.610 30.072 34.881 1.00 49.25 95 LEU A N 1
ATOM 774 C CA . LEU A 1 95 ? -39.595 30.043 33.424 1.00 49.25 95 LEU A CA 1
ATOM 775 C C . LEU A 1 95 ? -38.996 31.343 32.885 1.00 49.25 95 LEU A C 1
ATOM 777 O O . LEU A 1 95 ? -39.502 32.415 33.205 1.00 49.25 95 LEU A O 1
ATOM 781 N N . LEU A 1 96 ? -38.046 31.244 31.959 1.00 40.62 96 LEU A N 1
ATOM 782 C CA . LEU A 1 96 ? -37.902 32.233 30.895 1.00 40.62 96 LEU A CA 1
ATOM 783 C C . LEU A 1 96 ? -37.774 31.485 29.566 1.00 40.62 96 LEU A C 1
ATOM 785 O O . LEU A 1 96 ? -36.718 30.981 29.197 1.00 40.62 96 LEU A O 1
ATOM 789 N N . PHE A 1 97 ? -38.899 31.400 28.857 1.00 45.31 97 PHE A N 1
ATOM 790 C CA . PHE A 1 97 ? -38.893 31.327 27.399 1.00 45.31 97 PHE A CA 1
ATOM 791 C C . PHE A 1 97 ? -38.117 32.532 26.857 1.00 45.31 97 PHE A C 1
ATOM 793 O O . PHE A 1 97 ? -38.384 33.621 27.341 1.00 45.31 97 PHE A O 1
ATOM 800 N N . ILE A 1 98 ? -37.238 32.342 25.864 1.00 43.56 98 ILE A N 1
ATOM 801 C CA . ILE A 1 98 ? -36.890 33.244 24.736 1.00 43.56 98 ILE A CA 1
ATOM 802 C C . ILE A 1 98 ? -35.948 32.401 23.843 1.00 43.56 98 ILE A C 1
ATOM 804 O O . ILE A 1 98 ? -34.886 31.982 24.286 1.00 43.56 98 ILE A O 1
ATOM 808 N N . ASN A 1 99 ? -36.457 31.816 22.757 1.00 34.06 99 ASN A N 1
ATOM 809 C CA . ASN A 1 99 ? -36.377 32.282 21.364 1.00 34.06 99 ASN A CA 1
ATOM 810 C C . ASN A 1 99 ? -34.958 32.414 20.777 1.00 34.06 99 ASN A C 1
ATOM 812 O O . ASN A 1 99 ? -34.056 33.015 21.350 1.00 34.06 99 ASN A O 1
ATOM 816 N N . SER A 1 100 ? -34.835 31.828 19.588 1.00 46.38 100 SER A N 1
ATOM 817 C CA . SER A 1 100 ? -33.734 31.861 18.628 1.00 46.38 100 SER A CA 1
ATOM 818 C C . SER A 1 100 ? -33.042 33.227 18.477 1.00 46.38 100 SER A C 1
ATOM 820 O O . SER A 1 100 ? -33.707 34.258 18.409 1.00 46.38 100 SER A O 1
ATOM 822 N N . ASP A 1 101 ? -31.713 33.167 18.318 1.00 48.50 101 ASP A N 1
ATOM 823 C CA . ASP A 1 101 ? -30.820 34.170 17.703 1.00 48.50 101 ASP A CA 1
ATOM 824 C C . ASP A 1 101 ? -30.196 35.311 18.522 1.00 48.50 101 ASP A C 1
ATOM 826 O O . ASP A 1 101 ? -30.149 36.428 18.019 1.00 48.50 101 ASP A O 1
ATOM 830 N N . TRP A 1 102 ? -29.552 35.065 19.676 1.00 41.88 102 TRP A N 1
ATOM 831 C CA . TRP A 1 102 ? -28.565 36.042 20.191 1.00 41.88 102 TRP A CA 1
ATOM 832 C C . TRP A 1 102 ? -27.291 35.417 20.788 1.00 41.88 102 TRP A C 1
ATOM 834 O O . TRP A 1 102 ? -27.315 34.483 21.585 1.00 41.88 102 TRP A O 1
ATOM 844 N N . ILE A 1 103 ? -26.158 35.968 20.345 1.00 43.62 103 ILE A N 1
ATOM 845 C CA . ILE A 1 103 ? -24.764 35.632 20.666 1.00 43.62 103 ILE A CA 1
ATOM 846 C C . ILE A 1 103 ? -24.499 35.780 22.172 1.00 43.62 103 ILE A C 1
ATOM 848 O O . ILE A 1 103 ? -24.634 36.873 22.717 1.00 43.62 103 ILE A O 1
ATOM 852 N N . ILE A 1 104 ? -24.026 34.720 22.835 1.00 44.53 104 ILE A N 1
ATOM 853 C CA . ILE A 1 104 ? -23.541 34.8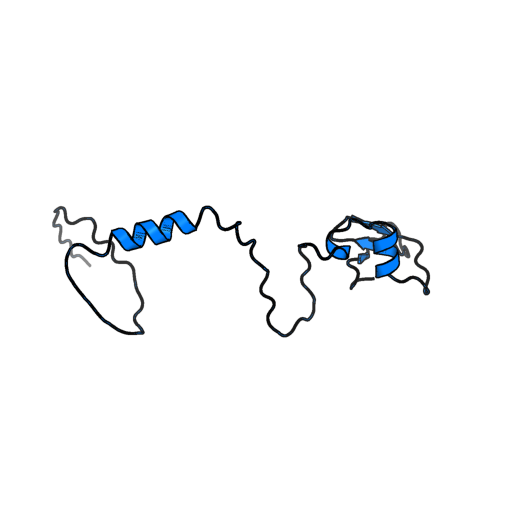13 24.219 1.00 44.53 104 ILE A CA 1
ATOM 854 C C . ILE A 1 104 ? -22.072 35.254 24.196 1.00 44.53 104 ILE A C 1
ATOM 856 O O . ILE A 1 104 ? -21.175 34.461 23.911 1.00 44.53 104 ILE A O 1
ATOM 860 N N . ARG A 1 105 ? -21.812 36.523 24.531 1.00 43.06 105 ARG A N 1
ATOM 861 C CA . ARG A 1 105 ? -20.548 36.901 25.179 1.00 43.06 105 ARG A CA 1
ATOM 862 C C . ARG A 1 105 ? -20.686 36.578 26.664 1.00 43.06 105 ARG A C 1
ATOM 864 O O . ARG A 1 105 ? -21.640 37.017 27.298 1.00 43.06 105 ARG A O 1
ATOM 871 N N . SER A 1 106 ? -19.757 35.794 27.200 1.00 46.50 106 SER A N 1
ATOM 872 C CA . SER A 1 106 ? -19.706 35.442 28.618 1.00 46.50 106 SER A CA 1
ATOM 873 C C . SER A 1 106 ? -19.518 36.695 29.477 1.00 46.50 106 SER A C 1
ATOM 875 O O . SER A 1 106 ? -18.536 37.419 29.308 1.00 46.50 106 SER A O 1
ATOM 877 N N . VAL A 1 107 ? -20.440 36.929 30.406 1.00 51.53 107 VAL A N 1
ATOM 878 C CA . VAL A 1 107 ? -20.266 37.847 31.535 1.00 51.53 107 VAL A CA 1
ATOM 879 C C . VAL A 1 107 ? -20.155 36.974 32.783 1.00 51.53 107 VAL A C 1
ATOM 881 O O . VAL A 1 107 ? -21.109 36.295 33.153 1.00 51.53 107 VAL A O 1
ATOM 884 N N . ASP A 1 108 ? -18.967 36.948 33.389 1.00 43.69 108 ASP A N 1
ATOM 885 C CA . ASP A 1 108 ? -18.736 36.315 34.689 1.00 43.69 108 ASP A CA 1
ATOM 886 C C . ASP A 1 108 ? -19.333 37.206 35.786 1.00 43.69 108 ASP A C 1
ATOM 888 O O . ASP A 1 108 ? -18.837 38.299 36.055 1.00 43.69 108 ASP A O 1
ATOM 892 N N . THR A 1 109 ? -20.406 36.752 36.436 1.00 48.84 109 THR A N 1
ATOM 893 C CA . THR A 1 109 ? 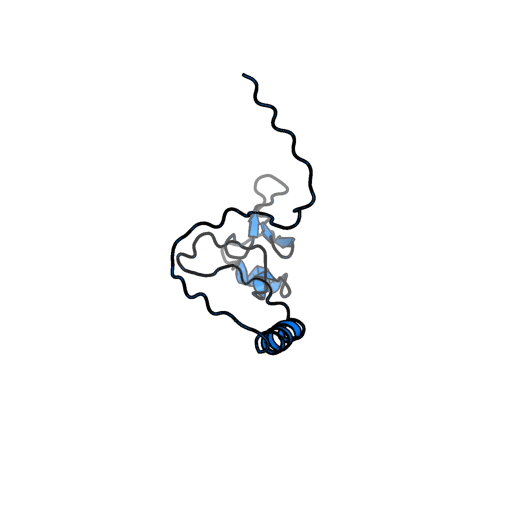-21.074 37.473 37.541 1.00 48.84 109 THR A CA 1
ATOM 894 C C . THR A 1 109 ? -20.705 36.946 38.923 1.00 48.84 109 THR A C 1
ATOM 896 O O . THR A 1 109 ? -21.472 37.100 39.871 1.00 48.84 109 THR A O 1
ATOM 899 N N . THR A 1 110 ? -19.532 36.341 39.097 1.00 51.38 110 THR A N 1
ATOM 900 C CA . THR A 1 110 ? -19.075 35.883 40.419 1.00 51.38 110 THR A CA 1
ATOM 901 C C . THR A 1 110 ? -17.951 36.750 40.968 1.00 51.38 110 THR A C 1
ATOM 903 O O . THR A 1 110 ? -16.892 36.232 41.308 1.00 51.38 110 THR A O 1
ATOM 906 N N . ASN A 1 111 ? -18.159 38.068 41.070 1.00 39.91 111 ASN A N 1
ATOM 907 C CA . ASN A 1 111 ? -17.490 38.861 42.108 1.00 39.91 111 ASN A CA 1
ATOM 908 C C . ASN A 1 111 ? -18.091 40.267 42.264 1.00 39.91 111 ASN A C 1
ATOM 910 O O . ASN A 1 111 ? -17.567 41.248 41.746 1.00 39.91 111 ASN A O 1
ATOM 914 N N . VAL A 1 112 ? -19.173 40.388 43.035 1.00 44.00 112 VAL A N 1
ATOM 915 C CA . VAL A 1 112 ? -19.476 41.653 43.718 1.00 44.00 112 VAL A CA 1
ATOM 916 C C . VAL A 1 112 ? -18.906 41.548 45.129 1.00 44.00 112 VAL A C 1
ATOM 918 O O . VAL A 1 112 ? -19.564 41.091 46.061 1.00 44.00 112 VAL A O 1
ATOM 921 N N . ARG A 1 113 ? -17.648 41.961 45.281 1.00 38.72 113 ARG A N 1
ATOM 922 C CA . ARG A 1 113 ? -17.133 42.519 46.533 1.00 38.72 113 ARG A CA 1
ATOM 923 C C . ARG A 1 113 ? -16.418 43.819 46.195 1.00 38.72 113 ARG A C 1
ATOM 925 O O . ARG A 1 113 ? -15.469 43.826 45.424 1.00 38.72 113 ARG A O 1
ATOM 932 N N . HIS A 1 114 ? -16.968 44.890 46.759 1.00 35.94 114 HIS A N 1
ATOM 933 C CA . HIS A 1 114 ? -16.451 46.248 46.868 1.00 35.94 114 HIS A CA 1
ATOM 934 C C . HIS A 1 114 ? -14.957 46.437 46.554 1.00 35.94 114 HIS A C 1
ATOM 936 O O . HIS A 1 114 ? -14.107 46.002 47.326 1.00 35.94 114 HIS A O 1
ATOM 942 N N . SER A 1 115 ? -14.666 47.258 45.549 1.00 39.41 115 SER A N 1
ATOM 943 C CA . SER A 1 115 ? -14.045 48.559 45.808 1.00 39.41 115 SER A CA 1
ATOM 944 C C . SER A 1 115 ? -14.233 49.489 44.610 1.00 39.41 115 SER A C 1
ATOM 946 O O . SER A 1 115 ? -13.942 49.166 43.461 1.00 39.41 115 SER A O 1
ATOM 948 N N . GLU A 1 116 ? -14.787 50.655 44.908 1.00 45.38 116 GLU A N 1
ATOM 949 C CA . GLU A 1 116 ? -14.805 51.815 44.036 1.00 45.38 116 GLU A CA 1
ATOM 950 C C . GLU A 1 116 ? -13.367 52.309 43.854 1.00 45.38 116 GLU A C 1
ATOM 952 O O . GLU A 1 116 ? -12.690 52.547 44.848 1.00 45.38 116 GLU A O 1
ATOM 957 N N . THR A 1 117 ? -12.940 52.528 42.609 1.00 38.69 117 THR A N 1
ATOM 958 C CA . THR A 1 117 ? -12.077 53.664 42.262 1.00 38.69 117 THR A CA 1
ATOM 959 C C . THR A 1 117 ? -12.418 54.082 40.840 1.00 38.69 117 THR A C 1
ATOM 961 O O . THR A 1 117 ? -12.013 53.455 39.862 1.00 38.69 117 THR A O 1
ATOM 964 N N . ILE A 1 118 ? -13.174 55.173 40.732 1.00 47.31 118 ILE A N 1
ATOM 965 C CA . ILE A 1 118 ? -13.200 55.995 39.529 1.00 47.31 118 ILE A CA 1
ATOM 966 C C . ILE A 1 118 ? -11.808 56.603 39.389 1.00 47.31 118 ILE A C 1
ATOM 968 O O . ILE A 1 118 ? -11.395 57.420 40.207 1.00 47.31 118 ILE A O 1
ATOM 972 N N . MET A 1 119 ? -11.115 56.255 38.314 1.00 38.69 119 MET A N 1
ATOM 973 C CA . MET A 1 119 ? -10.119 57.136 37.728 1.00 38.69 119 MET A CA 1
ATOM 974 C C . MET A 1 119 ? -10.409 57.250 36.237 1.00 38.69 119 MET A C 1
ATOM 976 O O . MET A 1 119 ? -9.974 56.453 35.413 1.00 38.69 119 MET A O 1
ATOM 980 N N . SER A 1 120 ? -11.183 58.287 35.920 1.00 42.50 120 SER A N 1
ATOM 981 C CA . SER A 1 120 ? -10.957 59.059 34.704 1.00 42.50 120 SER A CA 1
ATOM 982 C C . SER A 1 120 ? -9.486 59.474 34.671 1.00 42.50 120 SER A C 1
ATOM 984 O O . SER A 1 120 ? -8.964 59.871 35.713 1.00 42.50 120 SER A O 1
ATOM 986 N N . LEU A 1 121 ? -8.840 59.397 33.506 1.00 35.28 121 LEU A N 1
ATOM 987 C CA . LEU A 1 121 ? -8.059 60.503 32.945 1.00 35.28 121 LEU A CA 1
ATOM 988 C C . LEU A 1 121 ? -7.440 60.111 31.592 1.00 35.28 121 LEU A C 1
ATOM 990 O O . LEU A 1 121 ? -6.552 59.267 31.541 1.00 35.28 121 LEU A O 1
ATOM 994 N N . LYS A 1 122 ? -7.867 60.886 30.584 1.00 48.28 122 LYS A N 1
ATOM 995 C CA . LYS A 1 122 ? -7.238 61.221 29.292 1.00 48.28 122 LYS A CA 1
ATOM 996 C C . LYS A 1 122 ? -7.232 60.172 28.184 1.00 48.28 122 LYS A C 1
ATOM 998 O O . LYS A 1 122 ? -6.488 59.180 28.278 1.00 48.28 122 LYS A O 1
#

Secondary structure (DSSP, 8-state):
-GGGTEEE--SSTT---EEETTT--EE-S--TT--HHHHHHHH-TT-HHHHT---S---S---S----------TTSTHHHHHHHTTTTTSS-------S----------------------